Protein AF-A0A510JMD4-F1 (afdb_monomer_lite)

Structure (mmCIF, N/CA/C/O backbone):
data_AF-A0A510JMD4-F1
#
_entry.id   AF-A0A510JMD4-F1
#
loop_
_atom_site.group_PDB
_atom_site.id
_atom_site.type_symbol
_atom_site.label_atom_id
_atom_site.label_alt_id
_atom_site.label_comp_id
_atom_site.label_asym_id
_atom_site.label_entity_id
_atom_site.label_seq_id
_atom_site.pdbx_PDB_ins_code
_atom_site.Cartn_x
_atom_site.Cartn_y
_atom_site.Cartn_z
_atom_site.occupancy
_atom_site.B_iso_or_equiv
_atom_site.auth_seq_id
_atom_site.auth_comp_id
_atom_site.auth_asym_id
_atom_site.auth_atom_id
_atom_site.pdbx_PDB_model_num
ATOM 1 N N . MET A 1 1 ? -19.363 -0.440 13.517 1.00 81.69 1 MET A N 1
ATOM 2 C CA . MET A 1 1 ? -19.126 0.020 12.132 1.00 81.69 1 MET A CA 1
ATOM 3 C C . MET A 1 1 ? -17.639 -0.058 11.803 1.00 81.69 1 MET A C 1
ATOM 5 O O . MET A 1 1 ? -17.291 -0.723 10.841 1.00 81.69 1 MET A O 1
ATOM 9 N N . ASP A 1 2 ? -16.767 0.463 12.666 1.00 88.31 2 ASP A N 1
ATOM 10 C CA . ASP A 1 2 ? -15.304 0.417 12.484 1.00 88.31 2 ASP A CA 1
ATOM 11 C C . ASP A 1 2 ? -14.708 -0.990 12.331 1.00 88.31 2 ASP A C 1
ATOM 13 O O . ASP A 1 2 ? -13.825 -1.189 11.504 1.00 88.31 2 ASP A O 1
ATOM 17 N N . GLY A 1 3 ? -15.250 -2.000 13.022 1.00 91.31 3 GLY A N 1
ATOM 18 C CA . GLY A 1 3 ? -14.826 -3.394 12.824 1.00 91.31 3 GLY A CA 1
ATOM 19 C C . GLY A 1 3 ? -15.002 -3.898 11.383 1.00 91.31 3 GLY A C 1
ATOM 20 O O . GLY A 1 3 ? -14.146 -4.617 10.881 1.00 91.31 3 GLY A O 1
ATOM 21 N N . PHE A 1 4 ? -16.058 -3.466 10.682 1.00 94.12 4 PHE A N 1
ATOM 22 C CA . PHE A 1 4 ? -16.259 -3.794 9.266 1.00 94.12 4 PHE A CA 1
ATOM 23 C C . PHE A 1 4 ? -15.217 -3.100 8.379 1.00 94.12 4 PHE A C 1
ATOM 25 O O . PHE A 1 4 ? -14.657 -3.725 7.479 1.00 94.12 4 PHE A O 1
ATOM 32 N N . TYR A 1 5 ? -14.924 -1.825 8.651 1.00 94.50 5 TYR A N 1
ATOM 33 C CA . TYR A 1 5 ? -13.913 -1.070 7.910 1.00 94.50 5 TYR A CA 1
ATOM 34 C C . TYR A 1 5 ? -12.506 -1.640 8.108 1.00 94.50 5 TYR A C 1
ATOM 36 O O . TYR A 1 5 ? -11.775 -1.778 7.132 1.00 94.50 5 TYR A O 1
ATOM 44 N N . LEU A 1 6 ? -12.162 -2.066 9.326 1.00 95.12 6 LEU A N 1
ATOM 45 C CA . LEU A 1 6 ? -10.912 -2.772 9.608 1.00 95.12 6 LEU A CA 1
ATOM 46 C C . LEU A 1 6 ? -10.785 -4.053 8.773 1.00 95.12 6 LEU A C 1
ATOM 48 O O . LEU A 1 6 ? -9.760 -4.271 8.130 1.00 95.12 6 LEU A O 1
ATOM 52 N N . THR A 1 7 ? -11.826 -4.891 8.743 1.00 96.31 7 THR A N 1
ATOM 53 C CA . THR A 1 7 ? -11.823 -6.102 7.909 1.00 96.31 7 THR A CA 1
ATOM 54 C C . THR A 1 7 ? -11.646 -5.758 6.431 1.00 96.31 7 THR A C 1
ATOM 56 O O . THR A 1 7 ? -10.827 -6.379 5.759 1.00 96.31 7 THR A O 1
ATOM 59 N N . ALA A 1 8 ? -12.353 -4.742 5.929 1.00 95.56 8 ALA A N 1
ATOM 60 C CA . ALA A 1 8 ? -12.247 -4.320 4.535 1.00 95.56 8 ALA A CA 1
ATOM 61 C C . ALA A 1 8 ? -10.836 -3.822 4.173 1.00 95.56 8 ALA A C 1
ATOM 63 O O . ALA A 1 8 ? -10.304 -4.208 3.132 1.00 95.56 8 ALA A O 1
ATOM 64 N N . VAL A 1 9 ? -10.212 -3.012 5.036 1.00 95.88 9 VAL A N 1
ATOM 65 C CA . VAL A 1 9 ? -8.826 -2.551 4.856 1.00 95.88 9 VAL A CA 1
ATOM 66 C C . VAL A 1 9 ? -7.862 -3.736 4.850 1.00 95.88 9 VAL A C 1
ATOM 68 O O . VAL A 1 9 ? -7.028 -3.831 3.955 1.00 95.88 9 VAL A O 1
ATOM 71 N N . ASN A 1 10 ? -8.009 -4.685 5.777 1.00 95.94 10 ASN A N 1
ATOM 72 C CA . ASN A 1 10 ? -7.136 -5.858 5.845 1.00 95.94 10 ASN A CA 1
ATOM 73 C C . ASN A 1 10 ? -7.219 -6.745 4.595 1.00 95.94 10 ASN A C 1
ATOM 75 O O . ASN A 1 10 ? -6.186 -7.209 4.118 1.00 95.94 10 ASN A O 1
ATOM 79 N N . GLU A 1 11 ? -8.410 -6.966 4.032 1.00 96.44 11 GLU A N 1
ATOM 80 C CA . GLU A 1 11 ? -8.540 -7.727 2.780 1.00 96.44 11 GLU A CA 1
ATOM 81 C C . GLU A 1 11 ? -7.913 -6.990 1.592 1.00 96.44 11 GLU A C 1
ATOM 83 O O . GLU A 1 11 ? -7.231 -7.600 0.769 1.00 96.44 11 GLU A O 1
ATOM 88 N N . LEU A 1 12 ? -8.078 -5.667 1.519 1.00 96.31 12 LEU A N 1
ATOM 89 C CA . LEU A 1 12 ? -7.437 -4.864 0.481 1.00 96.31 12 LEU A CA 1
ATOM 90 C C . LEU A 1 12 ? -5.911 -4.888 0.619 1.00 96.31 12 LEU A C 1
ATOM 92 O O . LEU A 1 12 ? -5.220 -5.020 -0.387 1.00 96.31 12 LEU A O 1
ATOM 96 N N . LYS A 1 13 ? -5.365 -4.801 1.838 1.00 95.94 13 LYS A N 1
ATOM 97 C CA . LYS A 1 13 ? -3.914 -4.882 2.083 1.00 95.94 13 LYS A CA 1
ATOM 98 C C . LYS A 1 13 ? -3.303 -6.169 1.527 1.00 95.94 13 LYS A C 1
ATOM 100 O O . LYS A 1 13 ? -2.262 -6.090 0.887 1.00 95.94 13 LYS A O 1
ATOM 105 N N . LYS A 1 14 ? -3.974 -7.318 1.668 1.00 95.94 14 LYS A N 1
ATOM 106 C CA . LYS A 1 14 ? -3.501 -8.590 1.085 1.00 95.94 14 LYS A CA 1
ATOM 107 C C . LYS A 1 14 ? -3.331 -8.503 -0.432 1.00 95.94 14 LYS A C 1
ATOM 109 O O . LYS A 1 14 ? -2.357 -9.016 -0.968 1.00 95.94 14 LYS A O 1
ATOM 114 N N . VAL A 1 15 ? -4.252 -7.829 -1.129 1.00 95.38 15 VAL A N 1
ATOM 115 C CA . VAL A 1 15 ? -4.138 -7.616 -2.582 1.00 95.38 15 VAL A CA 1
ATOM 116 C C . VAL A 1 15 ? -2.871 -6.826 -2.905 1.00 95.38 15 VAL A C 1
ATOM 118 O O . VAL A 1 15 ? -2.109 -7.234 -3.776 1.00 95.38 15 VAL A O 1
ATOM 121 N N . ALA A 1 16 ? -2.614 -5.733 -2.185 1.00 96.38 16 ALA A N 1
ATOM 122 C CA . ALA A 1 16 ? -1.410 -4.931 -2.389 1.00 96.38 16 ALA A CA 1
ATOM 123 C C . ALA A 1 16 ? -0.121 -5.706 -2.066 1.00 96.38 16 ALA A C 1
ATOM 125 O O . ALA A 1 16 ? 0.862 -5.609 -2.798 1.00 96.38 16 ALA A O 1
ATOM 126 N N . GLU A 1 17 ? -0.130 -6.520 -1.010 1.00 95.75 17 GLU A N 1
ATOM 127 C CA . GLU A 1 17 ? 1.000 -7.377 -0.640 1.00 95.75 17 GLU A CA 1
ATOM 128 C C . GLU A 1 17 ? 1.321 -8.428 -1.710 1.00 95.75 17 GLU A C 1
ATOM 130 O O . GLU A 1 17 ? 2.498 -8.689 -1.955 1.00 95.75 17 GLU A O 1
ATOM 135 N N . GLU A 1 18 ? 0.318 -9.010 -2.376 1.00 96.44 18 GLU A N 1
ATOM 136 C CA . GLU A 1 18 ? 0.555 -9.904 -3.517 1.00 96.44 18 GLU A CA 1
ATOM 137 C C . GLU A 1 18 ? 1.101 -9.143 -4.730 1.00 96.44 18 GLU A C 1
ATOM 139 O O . GLU A 1 18 ? 2.085 -9.571 -5.333 1.00 96.44 18 GLU A O 1
ATOM 144 N N . VAL A 1 19 ? 0.542 -7.971 -5.041 1.00 96.38 19 VAL A N 1
ATOM 145 C CA . VAL A 1 19 ? 0.984 -7.154 -6.184 1.00 96.38 19 VAL A CA 1
ATOM 146 C C . VAL A 1 19 ? 2.440 -6.693 -6.037 1.00 96.38 19 VAL A C 1
ATOM 148 O O . VAL A 1 19 ? 3.183 -6.686 -7.019 1.00 96.38 19 VAL A O 1
ATOM 151 N N . ILE A 1 20 ? 2.894 -6.371 -4.820 1.00 95.50 20 ILE A N 1
ATOM 152 C CA . ILE A 1 20 ? 4.290 -5.977 -4.549 1.00 95.50 20 ILE A CA 1
ATOM 153 C C . ILE A 1 20 ? 5.296 -7.079 -4.925 1.00 95.50 20 ILE A C 1
ATOM 155 O O . ILE A 1 20 ? 6.429 -6.770 -5.316 1.00 95.50 20 ILE A O 1
ATOM 159 N N . LYS A 1 21 ? 4.907 -8.356 -4.816 1.00 95.12 21 LYS A N 1
ATOM 160 C CA . LYS A 1 21 ? 5.778 -9.501 -5.138 1.00 95.12 21 LYS A CA 1
ATOM 161 C C . LYS A 1 21 ? 5.981 -9.670 -6.642 1.00 95.12 21 LYS A C 1
ATOM 163 O O . LYS A 1 21 ? 6.998 -10.217 -7.064 1.00 95.12 21 LYS A O 1
ATOM 168 N N . GLU A 1 22 ? 5.028 -9.221 -7.449 1.00 94.88 22 GLU A N 1
ATOM 169 C CA . GLU A 1 22 ? 5.100 -9.312 -8.904 1.00 94.88 22 GLU A CA 1
ATOM 170 C C . GLU A 1 22 ? 6.084 -8.286 -9.483 1.00 94.88 22 GLU A C 1
ATOM 172 O O . GLU A 1 22 ? 6.412 -7.290 -8.847 1.00 94.88 22 GLU A O 1
ATOM 177 N N . LYS A 1 23 ? 6.574 -8.493 -10.710 1.00 92.25 23 LYS A N 1
ATOM 178 C CA . LYS A 1 23 ? 7.340 -7.455 -11.420 1.00 92.25 23 LYS A CA 1
ATOM 179 C C . LYS A 1 23 ? 6.419 -6.283 -11.768 1.00 92.25 23 LYS A C 1
ATOM 181 O O . LYS A 1 23 ? 5.251 -6.495 -12.104 1.00 92.25 23 LYS A O 1
ATOM 186 N N . TYR A 1 24 ? 6.951 -5.065 -11.734 1.00 92.56 24 TYR A N 1
ATOM 187 C CA . TYR A 1 24 ? 6.246 -3.884 -12.200 1.00 92.56 24 TYR A CA 1
ATOM 188 C C . TYR A 1 24 ? 5.688 -4.100 -13.609 1.00 92.56 24 TYR A C 1
ATOM 190 O O . TYR A 1 24 ? 6.368 -4.582 -14.520 1.00 92.56 24 TYR A O 1
ATOM 198 N N . ASN A 1 25 ? 4.431 -3.707 -13.772 1.00 90.62 25 ASN A N 1
ATOM 199 C CA . ASN A 1 25 ? 3.770 -3.512 -15.047 1.00 90.62 25 ASN A CA 1
ATOM 200 C C . ASN A 1 25 ? 2.612 -2.522 -14.840 1.00 90.62 25 ASN A C 1
ATOM 202 O O . ASN A 1 25 ? 2.164 -2.301 -13.712 1.00 90.62 25 ASN A O 1
ATOM 206 N N . LEU A 1 26 ? 2.096 -1.965 -15.936 1.00 90.19 26 LEU A N 1
ATOM 207 C CA . LEU A 1 26 ? 1.020 -0.972 -15.888 1.00 90.19 26 LEU A CA 1
ATOM 208 C C . LEU A 1 26 ? -0.244 -1.489 -15.181 1.00 90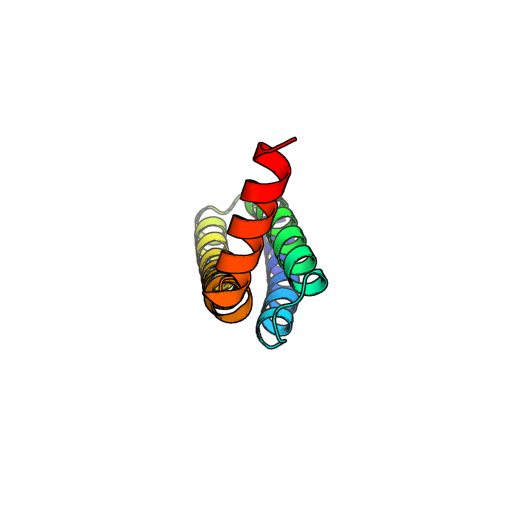.19 26 LEU A C 1
ATOM 210 O O . LEU A 1 26 ? -0.887 -0.743 -14.450 1.00 90.19 26 LEU A O 1
ATOM 214 N N . LYS A 1 27 ? -0.604 -2.767 -15.367 1.00 94.69 27 LYS A N 1
ATOM 215 C CA . LYS A 1 27 ? -1.775 -3.362 -14.703 1.00 94.69 27 LYS A CA 1
ATOM 216 C C . LYS A 1 27 ? -1.611 -3.303 -13.183 1.00 94.69 27 LYS A C 1
ATOM 218 O O . LYS A 1 27 ? -2.541 -2.896 -12.494 1.00 94.69 27 LYS A O 1
ATOM 223 N N . ASN A 1 28 ? -0.443 -3.670 -12.675 1.00 95.62 28 ASN A N 1
ATOM 224 C CA . ASN A 1 28 ? -0.158 -3.678 -11.245 1.00 95.62 28 ASN A CA 1
ATOM 225 C C . ASN A 1 28 ? -0.147 -2.260 -10.666 1.00 95.62 28 ASN A C 1
ATOM 227 O O . ASN A 1 28 ? -0.697 -2.041 -9.592 1.00 95.62 28 ASN A O 1
ATOM 231 N N . ASP A 1 29 ? 0.361 -1.282 -11.414 1.00 94.12 29 ASP A N 1
ATOM 232 C CA . ASP A 1 29 ? 0.352 0.130 -11.014 1.00 94.12 29 ASP A CA 1
ATOM 233 C C . ASP A 1 29 ? -1.070 0.703 -10.896 1.00 94.12 29 ASP A C 1
ATOM 235 O O . ASP A 1 29 ? -1.417 1.391 -9.930 1.00 94.12 29 ASP A O 1
ATOM 239 N N . LEU A 1 30 ? -1.942 0.341 -11.843 1.00 95.81 30 LEU A N 1
ATOM 240 C CA . LEU A 1 30 ? -3.362 0.688 -11.798 1.00 95.81 30 LEU A CA 1
ATOM 241 C C . LEU A 1 30 ? -4.080 0.004 -10.628 1.00 95.81 30 LEU A C 1
ATOM 243 O O . LEU A 1 30 ? -4.905 0.635 -9.965 1.00 95.81 30 LEU A O 1
ATOM 247 N N . VAL A 1 31 ? -3.756 -1.262 -10.341 1.00 96.81 31 VAL A N 1
ATOM 248 C CA . VAL A 1 31 ? -4.305 -1.982 -9.180 1.00 96.81 31 VAL A CA 1
ATOM 249 C C . VAL A 1 31 ? -3.883 -1.307 -7.875 1.00 96.81 31 VAL A C 1
ATOM 251 O O . VAL A 1 31 ? -4.741 -1.060 -7.030 1.00 96.81 31 VAL A O 1
ATOM 254 N N . MET A 1 32 ? -2.605 -0.954 -7.723 1.00 97.06 32 MET A N 1
ATOM 255 C CA . MET A 1 32 ? -2.088 -0.290 -6.519 1.00 97.06 32 MET A CA 1
ATOM 256 C C . MET A 1 32 ? -2.693 1.102 -6.323 1.00 97.06 32 MET A C 1
ATOM 258 O O . MET A 1 32 ? -3.067 1.463 -5.209 1.00 97.06 32 MET A O 1
ATOM 262 N N . THR A 1 33 ? -2.881 1.859 -7.404 1.00 95.19 33 THR A N 1
ATOM 263 C CA . THR A 1 33 ? -3.545 3.170 -7.350 1.00 95.19 33 THR A CA 1
ATOM 264 C C . THR A 1 33 ? -5.020 3.036 -6.954 1.00 95.19 33 THR A C 1
ATOM 266 O O . THR A 1 33 ? -5.504 3.746 -6.071 1.00 95.19 33 THR A O 1
ATOM 269 N N . GLY A 1 34 ? -5.748 2.094 -7.564 1.00 96.19 34 GLY A N 1
ATOM 270 C CA . GLY A 1 34 ? -7.148 1.826 -7.220 1.00 96.19 34 GLY A CA 1
ATOM 271 C C . GLY A 1 34 ? -7.320 1.328 -5.782 1.00 96.19 34 GLY A C 1
ATOM 272 O O . GLY A 1 34 ? -8.275 1.708 -5.101 1.00 96.19 34 GLY A O 1
ATOM 273 N N . TRP A 1 35 ? -6.378 0.512 -5.306 1.00 96.81 35 TRP A N 1
ATOM 274 C CA . TRP A 1 35 ? -6.296 0.071 -3.918 1.00 96.81 35 TRP A CA 1
ATOM 275 C C . TRP A 1 35 ? -6.153 1.256 -2.954 1.00 96.81 35 TRP A C 1
ATOM 277 O O . TRP A 1 35 ? -6.956 1.359 -2.024 1.00 96.81 35 TRP A O 1
ATOM 287 N N . ALA A 1 36 ? -5.217 2.175 -3.214 1.00 96.19 36 ALA A N 1
ATOM 288 C CA . ALA A 1 36 ? -4.965 3.338 -2.363 1.00 96.19 36 ALA A CA 1
ATOM 289 C C . ALA A 1 36 ? -6.207 4.236 -2.242 1.00 96.19 36 ALA A C 1
ATOM 291 O O . ALA A 1 36 ? -6.672 4.509 -1.138 1.00 96.19 36 ALA A O 1
ATOM 292 N N . ILE A 1 37 ? -6.830 4.587 -3.376 1.00 96.12 37 ILE A N 1
ATOM 293 C CA . ILE A 1 37 ? -8.061 5.400 -3.404 1.00 96.12 37 ILE A CA 1
ATOM 294 C C . ILE A 1 37 ? -9.179 4.738 -2.586 1.00 96.12 37 ILE A C 1
ATOM 296 O O . ILE A 1 37 ? -9.913 5.399 -1.845 1.00 96.12 37 ILE A O 1
ATOM 300 N N . LYS A 1 38 ? -9.337 3.417 -2.724 1.00 96.19 38 LYS A N 1
ATOM 301 C CA . LYS A 1 38 ? -10.394 2.680 -2.028 1.00 96.19 38 LYS A CA 1
ATOM 302 C C . LYS A 1 38 ? -10.142 2.610 -0.523 1.00 96.19 38 LYS A C 1
ATOM 304 O O . LYS A 1 38 ? -11.099 2.735 0.241 1.00 96.19 38 LYS A O 1
ATOM 309 N N . ILE A 1 39 ? -8.890 2.425 -0.103 1.00 95.81 39 ILE A N 1
ATOM 310 C CA . ILE A 1 39 ? -8.511 2.434 1.311 1.00 95.81 39 ILE A CA 1
ATOM 311 C C . ILE A 1 39 ? -8.737 3.809 1.932 1.00 95.81 39 ILE A C 1
ATOM 313 O O . ILE A 1 39 ? -9.406 3.868 2.962 1.00 95.81 39 ILE A O 1
ATOM 317 N N . ASP A 1 40 ? -8.298 4.896 1.297 1.00 94.88 40 ASP A N 1
ATOM 318 C CA . ASP A 1 40 ? -8.512 6.258 1.808 1.00 94.88 40 ASP A CA 1
ATOM 319 C C . ASP A 1 40 ? -9.999 6.548 2.031 1.00 94.88 40 ASP A C 1
ATOM 321 O O . ASP A 1 40 ? -10.408 7.097 3.059 1.00 94.88 40 ASP A O 1
ATOM 325 N N . GLY A 1 41 ? -10.849 6.115 1.096 1.00 96.31 41 GLY A N 1
ATOM 326 C CA . GLY A 1 41 ? -12.298 6.242 1.227 1.00 96.31 41 GLY A CA 1
ATOM 327 C C . GLY A 1 41 ? -12.894 5.445 2.395 1.00 96.31 41 GLY A C 1
ATOM 328 O O . GLY A 1 41 ? -13.908 5.863 2.957 1.00 96.31 41 GLY A O 1
ATOM 329 N N . ILE A 1 42 ? -12.294 4.309 2.765 1.00 96.25 42 ILE A N 1
ATOM 330 C CA . ILE A 1 42 ? -12.725 3.477 3.900 1.00 96.25 42 ILE A CA 1
ATOM 331 C C . ILE A 1 42 ? -12.203 4.053 5.217 1.00 96.25 42 ILE A C 1
ATOM 333 O O . ILE A 1 42 ? -12.986 4.239 6.147 1.00 96.25 42 ILE A O 1
ATOM 337 N N . ILE A 1 43 ? -10.907 4.360 5.288 1.00 95.81 43 ILE A N 1
ATOM 338 C CA . ILE A 1 43 ? -10.238 4.896 6.477 1.00 95.81 43 ILE A CA 1
ATOM 339 C C . ILE A 1 43 ? -10.907 6.196 6.929 1.00 95.81 43 ILE A C 1
ATOM 341 O O . ILE A 1 43 ? -11.179 6.369 8.114 1.00 95.81 43 ILE A O 1
ATOM 345 N N . ASN A 1 44 ? -11.291 7.069 5.995 1.00 95.69 44 ASN A N 1
ATOM 346 C CA . ASN A 1 44 ? -11.982 8.317 6.324 1.00 95.69 44 ASN A CA 1
ATOM 347 C C . ASN A 1 44 ? -13.376 8.140 6.948 1.00 95.69 44 ASN A C 1
ATOM 349 O O . ASN A 1 44 ? -13.930 9.104 7.473 1.00 95.69 44 ASN A O 1
ATOM 353 N N . ARG A 1 45 ? -13.953 6.932 6.917 1.00 95.81 45 ARG A N 1
ATOM 354 C CA . ARG A 1 45 ? -15.243 6.621 7.556 1.00 95.81 45 ARG A CA 1
ATOM 355 C C . ARG A 1 45 ? -15.092 6.060 8.971 1.00 95.81 45 ARG A C 1
ATOM 357 O O . ARG A 1 45 ? -16.096 5.977 9.681 1.00 95.81 45 ARG A O 1
ATOM 364 N N . ILE A 1 46 ? -13.878 5.674 9.367 1.00 96.38 46 ILE A N 1
ATOM 365 C CA . ILE A 1 46 ? -13.573 5.147 10.700 1.00 96.38 46 ILE A CA 1
ATOM 366 C C . ILE A 1 46 ? -13.673 6.282 11.718 1.00 96.38 46 ILE A C 1
ATOM 368 O O . ILE A 1 46 ? -13.114 7.357 11.511 1.00 96.38 46 ILE A O 1
ATOM 372 N N . GLN A 1 47 ? -14.404 6.040 12.807 1.00 96.44 47 GLN A N 1
ATOM 373 C CA . GLN A 1 47 ? -14.598 7.031 13.870 1.00 96.44 47 GLN A CA 1
ATOM 374 C C . GLN A 1 47 ? -13.528 6.920 14.963 1.00 96.44 47 GLN A C 1
ATOM 376 O O . GLN A 1 47 ? -13.135 7.931 15.543 1.00 96.44 47 GLN A O 1
ATOM 381 N N . ASP A 1 48 ? -13.034 5.711 15.241 1.00 97.25 48 ASP A N 1
ATOM 382 C CA . ASP A 1 48 ? -11.907 5.503 16.151 1.00 97.25 48 ASP A CA 1
ATOM 383 C C . ASP A 1 48 ? -10.609 6.087 15.568 1.00 97.25 48 ASP A C 1
ATOM 385 O O . ASP A 1 48 ? -9.994 5.527 14.658 1.00 97.25 48 ASP A O 1
ATOM 389 N N . ILE A 1 49 ? -10.175 7.213 16.138 1.00 96.44 49 ILE A N 1
ATOM 390 C CA . ILE A 1 49 ? -8.981 7.955 15.718 1.00 96.44 49 ILE A CA 1
ATOM 391 C C . ILE A 1 49 ? -7.713 7.102 15.846 1.00 96.44 49 ILE A C 1
ATOM 393 O O . ILE A 1 49 ? -6.885 7.109 14.942 1.00 96.44 49 ILE A O 1
ATOM 397 N N . LYS A 1 50 ? -7.567 6.317 16.922 1.00 96.75 50 LYS A N 1
ATOM 398 C CA . LYS A 1 50 ? -6.361 5.495 17.121 1.00 96.75 50 LYS A CA 1
ATOM 399 C C . LYS A 1 50 ? -6.287 4.377 16.092 1.00 96.75 50 LYS A C 1
ATOM 401 O O . LYS A 1 50 ? -5.208 4.044 15.604 1.00 96.75 50 LYS A O 1
ATOM 406 N N . LEU A 1 51 ? -7.434 3.780 15.775 1.00 96.19 51 LEU A N 1
ATOM 407 C CA . LEU A 1 51 ? -7.522 2.780 14.719 1.00 96.19 51 LEU A CA 1
ATOM 408 C C . LEU A 1 51 ? -7.226 3.398 13.350 1.00 96.19 51 LEU A C 1
ATOM 410 O O . LEU A 1 51 ? -6.482 2.805 12.572 1.00 96.19 51 LEU A O 1
ATOM 414 N N . LYS A 1 52 ? -7.782 4.581 13.074 1.00 97.19 52 LYS A N 1
ATOM 415 C CA . LYS A 1 52 ? -7.541 5.335 11.843 1.00 97.19 52 LYS A CA 1
ATOM 416 C C . LYS A 1 52 ? -6.047 5.602 11.638 1.00 97.19 52 LYS A C 1
ATOM 418 O O . LYS A 1 52 ? -5.499 5.133 10.647 1.00 97.19 52 LYS A O 1
ATOM 423 N N . GLU A 1 53 ? -5.384 6.232 12.607 1.00 97.25 53 GLU A N 1
ATOM 424 C CA . GLU A 1 53 ? -3.946 6.548 12.551 1.00 97.25 53 GLU A CA 1
ATOM 425 C C . GLU A 1 53 ? -3.085 5.294 12.349 1.00 97.25 53 GLU A C 1
ATOM 427 O O . GLU A 1 53 ? -2.131 5.286 11.568 1.00 97.25 53 GLU A O 1
ATOM 432 N N . LYS A 1 54 ? -3.436 4.196 13.032 1.00 96.69 54 LYS A N 1
ATOM 433 C CA . LYS A 1 54 ? -2.748 2.913 12.861 1.00 96.69 54 LYS A CA 1
ATOM 434 C C . LYS A 1 54 ? -2.861 2.406 11.421 1.00 96.69 54 LYS A C 1
ATOM 436 O O . LYS A 1 54 ? -1.859 1.986 10.847 1.00 96.69 54 LYS A O 1
ATOM 441 N N . LEU A 1 55 ? -4.066 2.416 10.853 1.00 96.44 55 LEU A N 1
ATOM 442 C CA . LEU A 1 55 ? -4.301 1.919 9.498 1.00 96.44 55 LEU A CA 1
ATOM 443 C C . LEU A 1 55 ? -3.663 2.817 8.437 1.00 96.44 55 LEU A C 1
ATOM 445 O O . LEU A 1 55 ? -3.118 2.288 7.473 1.00 96.44 55 LEU A O 1
ATOM 449 N N . GLU A 1 56 ? -3.679 4.138 8.626 1.00 96.56 56 GLU A N 1
ATOM 450 C CA . GLU A 1 56 ? -2.998 5.096 7.745 1.00 96.56 56 GLU A CA 1
ATOM 451 C C . GLU A 1 56 ? -1.504 4.783 7.661 1.00 96.56 56 GLU A C 1
ATOM 453 O O . GLU A 1 56 ? -0.981 4.577 6.566 1.00 96.56 56 GLU A O 1
ATOM 458 N N . LYS A 1 57 ? -0.844 4.617 8.813 1.00 97.06 57 LYS A N 1
AT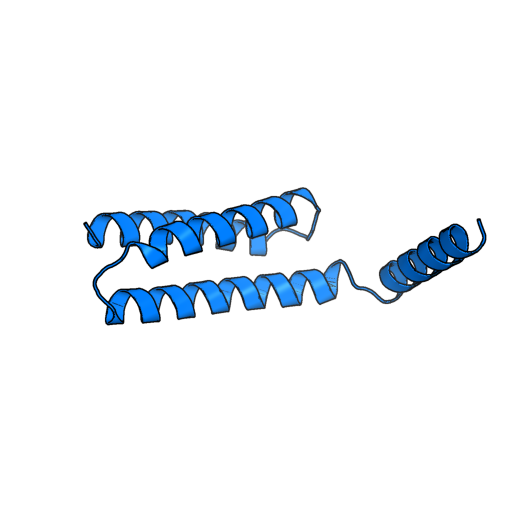OM 459 C CA . LYS A 1 57 ? 0.582 4.279 8.864 1.00 97.06 57 LYS A CA 1
ATOM 460 C C . LYS A 1 57 ? 0.896 2.944 8.184 1.00 97.06 57 LYS A C 1
ATOM 462 O O . LYS A 1 57 ? 1.840 2.843 7.406 1.00 97.06 57 LYS A O 1
ATOM 467 N N . GLU A 1 58 ? 0.098 1.912 8.451 1.00 95.75 58 GLU A N 1
ATOM 468 C CA . GLU A 1 58 ? 0.287 0.600 7.823 1.00 95.75 58 GLU A CA 1
ATOM 469 C C . GLU A 1 58 ? 0.104 0.646 6.295 1.00 95.75 58 GLU A C 1
ATOM 471 O O . GLU A 1 58 ? 0.783 -0.083 5.570 1.00 95.75 58 GLU A O 1
ATOM 476 N N . CYS A 1 59 ? -0.810 1.478 5.788 1.00 96.00 59 CYS A N 1
ATOM 477 C CA . CYS A 1 59 ? -1.031 1.633 4.349 1.00 96.00 59 CYS A CA 1
ATOM 478 C C . CYS A 1 59 ? 0.064 2.484 3.691 1.00 96.00 59 CYS A C 1
ATOM 480 O O . CYS A 1 59 ? 0.499 2.158 2.586 1.00 96.00 59 CYS A O 1
ATOM 482 N N . GLU A 1 60 ? 0.568 3.508 4.382 1.00 96.12 60 GLU A N 1
ATOM 483 C CA . GLU A 1 60 ? 1.707 4.315 3.938 1.00 96.12 60 GLU A CA 1
ATOM 484 C C . GLU A 1 60 ? 2.970 3.457 3.759 1.00 96.12 60 GLU A C 1
ATOM 486 O O . GLU A 1 60 ? 3.670 3.574 2.755 1.00 96.12 60 GLU A O 1
ATOM 491 N N . GLU A 1 61 ? 3.233 2.515 4.670 1.00 96.62 61 GLU A N 1
ATOM 492 C CA . GLU A 1 61 ? 4.359 1.580 4.543 1.00 96.62 61 GLU A CA 1
ATOM 493 C C . GLU A 1 61 ? 4.270 0.707 3.278 1.00 96.62 61 GLU A C 1
ATOM 495 O O . GLU A 1 61 ? 5.285 0.434 2.630 1.00 96.62 61 GLU A O 1
ATOM 500 N N . ILE A 1 62 ? 3.064 0.269 2.903 1.00 96.25 62 ILE A N 1
ATOM 501 C CA . ILE A 1 62 ? 2.824 -0.487 1.664 1.00 96.25 62 ILE A CA 1
ATOM 502 C C . ILE A 1 62 ? 3.033 0.419 0.446 1.00 96.25 62 ILE A C 1
ATOM 504 O O . ILE A 1 62 ? 3.696 0.016 -0.514 1.00 96.25 62 ILE A O 1
ATOM 508 N N . TRP A 1 63 ? 2.515 1.648 0.492 1.00 95.62 63 TRP A N 1
ATOM 509 C CA . TRP A 1 63 ? 2.660 2.615 -0.593 1.00 95.62 63 TRP A CA 1
ATOM 510 C C . TRP A 1 63 ? 4.123 2.976 -0.853 1.00 95.62 63 TRP A C 1
ATOM 512 O O . TRP A 1 63 ? 4.570 2.949 -1.998 1.00 95.62 63 TRP A O 1
ATOM 522 N N . ASN A 1 64 ? 4.902 3.206 0.203 1.00 95.62 64 ASN A N 1
ATOM 523 C CA . ASN A 1 64 ? 6.330 3.500 0.100 1.00 95.62 64 ASN A CA 1
ATOM 524 C C . ASN A 1 64 ? 7.102 2.349 -0.562 1.00 95.62 64 ASN A C 1
ATOM 526 O O . ASN A 1 64 ? 7.911 2.584 -1.461 1.00 95.62 64 ASN A O 1
ATOM 530 N N . LYS A 1 65 ? 6.800 1.094 -0.199 1.00 96.00 65 LYS A N 1
ATOM 531 C CA . LYS A 1 65 ? 7.398 -0.088 -0.849 1.00 96.00 65 LYS A CA 1
ATOM 532 C C . LYS A 1 65 ? 7.063 -0.158 -2.336 1.00 96.00 65 LYS A C 1
ATOM 534 O O . LYS A 1 65 ? 7.940 -0.465 -3.144 1.00 96.00 65 LYS A O 1
ATOM 539 N N . TRP A 1 66 ? 5.811 0.116 -2.702 1.00 95.69 66 TRP A N 1
ATOM 540 C CA . TRP A 1 66 ? 5.411 0.160 -4.106 1.00 95.69 66 TRP A CA 1
ATOM 541 C C . TRP A 1 66 ? 6.138 1.277 -4.854 1.00 95.69 66 TRP A C 1
ATOM 543 O O . TRP A 1 66 ? 6.736 1.026 -5.896 1.00 95.69 66 TRP A O 1
ATOM 553 N N . TYR A 1 67 ? 6.172 2.483 -4.290 1.00 91.88 67 TYR A N 1
ATOM 554 C CA . TYR A 1 67 ? 6.840 3.630 -4.892 1.00 91.88 67 TYR A CA 1
ATOM 555 C C . TYR A 1 67 ? 8.330 3.367 -5.150 1.00 91.88 67 TYR A C 1
ATOM 557 O O . TYR A 1 67 ? 8.817 3.581 -6.261 1.00 91.88 67 TYR A O 1
ATOM 565 N N . GLU A 1 68 ? 9.054 2.817 -4.170 1.00 92.81 68 GLU A N 1
ATOM 566 C CA . GLU A 1 68 ? 10.455 2.418 -4.354 1.00 92.81 68 GLU A CA 1
ATOM 567 C C . GLU A 1 68 ? 10.636 1.387 -5.473 1.00 92.81 68 GLU A C 1
ATOM 569 O O . GLU A 1 68 ? 11.621 1.428 -6.216 1.00 92.81 68 GLU A O 1
ATOM 574 N N . LYS A 1 69 ? 9.701 0.444 -5.591 1.00 93.25 69 LYS A N 1
ATOM 575 C CA . LYS A 1 69 ? 9.726 -0.581 -6.631 1.00 93.25 69 LYS A CA 1
ATOM 576 C C . LYS A 1 69 ? 9.519 0.027 -8.017 1.00 93.25 69 LYS A C 1
ATOM 578 O O . LYS A 1 69 ? 10.298 -0.271 -8.919 1.00 93.25 69 LYS A O 1
ATOM 583 N N . VAL A 1 70 ? 8.538 0.917 -8.179 1.00 90.62 70 VAL A N 1
ATOM 584 C CA . VAL A 1 70 ? 8.309 1.657 -9.433 1.00 90.62 70 VAL A CA 1
ATOM 585 C C . VAL A 1 70 ? 9.561 2.443 -9.824 1.00 90.62 70 VAL A C 1
ATOM 587 O O . VAL A 1 70 ? 9.999 2.375 -10.971 1.00 90.62 70 VAL A O 1
ATOM 590 N N . GLN A 1 71 ? 10.200 3.125 -8.871 1.00 86.00 71 GLN A N 1
ATOM 591 C CA . GLN A 1 71 ? 11.442 3.861 -9.125 1.00 86.00 71 GLN A CA 1
ATOM 592 C C . GLN A 1 71 ? 12.564 2.947 -9.641 1.00 86.00 71 GLN A C 1
ATOM 594 O O . GLN A 1 71 ? 13.242 3.275 -10.612 1.00 86.00 71 GLN A O 1
ATOM 599 N N . LYS A 1 72 ? 12.738 1.769 -9.029 1.00 88.31 72 LYS A N 1
ATOM 600 C CA . LYS A 1 72 ? 13.783 0.807 -9.415 1.00 88.31 72 LYS A CA 1
ATOM 601 C C . LYS A 1 72 ? 13.507 0.114 -10.750 1.00 88.31 72 LYS A C 1
ATOM 603 O O . LYS A 1 72 ? 14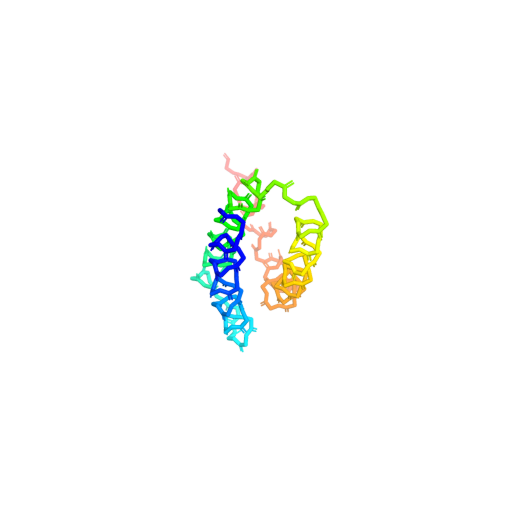.448 -0.160 -11.489 1.00 88.31 72 LYS A O 1
ATOM 608 N N . GLU A 1 73 ? 12.251 -0.216 -11.037 1.00 88.06 73 GLU A N 1
ATOM 609 C CA . GLU A 1 73 ? 11.889 -1.085 -12.164 1.00 88.06 73 GLU A CA 1
ATOM 610 C C . GLU A 1 73 ? 11.385 -0.325 -13.398 1.00 88.06 73 GLU A C 1
ATOM 612 O O . GLU A 1 73 ? 11.595 -0.795 -14.516 1.00 88.06 73 GLU A O 1
ATOM 617 N N . GLN A 1 74 ? 10.750 0.837 -13.217 1.00 79.25 74 GLN A N 1
ATOM 618 C CA . GLN A 1 74 ? 10.161 1.635 -14.295 1.00 79.25 74 GLN A CA 1
ATOM 619 C C . GLN A 1 74 ? 10.927 2.929 -14.568 1.00 79.25 74 GLN A C 1
ATOM 621 O O . GLN A 1 74 ? 11.049 3.309 -15.727 1.00 79.25 74 GLN A O 1
ATOM 626 N N . LEU A 1 75 ? 11.463 3.605 -13.552 1.00 72.94 75 LEU A N 1
ATOM 627 C CA . LEU A 1 75 ? 12.203 4.867 -13.722 1.00 72.94 75 LEU A CA 1
ATOM 628 C C . LEU A 1 75 ? 13.715 4.626 -13.797 1.00 72.94 75 LEU A C 1
ATOM 630 O O . LEU A 1 75 ? 14.529 5.332 -13.203 1.00 72.94 75 LEU A O 1
ATOM 634 N N . THR A 1 76 ? 14.098 3.604 -14.559 1.00 76.25 76 THR A N 1
ATOM 635 C CA . THR A 1 76 ? 15.500 3.349 -14.886 1.00 76.25 76 THR A CA 1
ATOM 636 C C . THR A 1 76 ? 16.050 4.480 -15.758 1.00 76.25 76 THR A C 1
ATOM 638 O O . THR A 1 76 ? 15.299 5.155 -16.465 1.00 76.25 76 THR A O 1
ATOM 641 N N . LYS A 1 77 ? 17.377 4.677 -15.755 1.00 70.94 77 LYS A N 1
ATOM 642 C CA . LYS A 1 77 ? 18.041 5.660 -16.637 1.00 70.94 77 LYS A CA 1
ATOM 643 C C . LYS A 1 77 ? 17.622 5.503 -18.102 1.00 70.94 77 LYS A C 1
ATOM 645 O O . LYS A 1 77 ? 17.424 6.505 -18.780 1.00 70.94 77 LYS A O 1
ATOM 650 N N . ASP A 1 78 ? 17.445 4.265 -18.553 1.00 76.25 78 ASP A N 1
ATOM 651 C CA . ASP A 1 78 ? 17.052 3.958 -19.928 1.00 76.25 78 ASP A CA 1
ATOM 652 C C . ASP A 1 78 ? 15.610 4.403 -20.213 1.00 76.25 78 ASP A C 1
ATOM 654 O O . ASP A 1 78 ? 15.346 5.051 -21.223 1.00 76.25 78 ASP A O 1
ATOM 658 N N . ASN A 1 79 ? 14.677 4.135 -19.294 1.00 75.50 79 ASN A N 1
ATOM 659 C CA . ASN A 1 79 ? 13.281 4.547 -19.447 1.00 75.50 79 ASN A CA 1
ATOM 660 C C . ASN A 1 79 ? 13.101 6.069 -19.316 1.00 75.50 79 ASN A C 1
ATOM 662 O O . ASN A 1 79 ? 12.272 6.650 -20.017 1.00 75.50 79 ASN A O 1
ATOM 666 N N . LEU A 1 80 ? 13.899 6.726 -18.467 1.00 77.00 80 LEU A N 1
ATOM 667 C CA . LEU A 1 80 ? 13.947 8.188 -18.366 1.00 77.00 80 LEU A CA 1
ATOM 668 C C . LEU A 1 80 ? 14.473 8.822 -19.661 1.00 77.00 80 LEU A C 1
ATOM 670 O O . LEU A 1 80 ? 13.861 9.758 -20.167 1.00 77.00 80 LEU A O 1
ATOM 674 N N . ALA A 1 81 ? 15.530 8.260 -20.256 1.00 81.25 81 ALA A N 1
ATOM 675 C CA . ALA A 1 81 ? 16.052 8.728 -21.539 1.00 81.25 81 ALA A CA 1
ATOM 676 C C . ALA A 1 81 ? 15.016 8.601 -22.673 1.00 81.25 81 ALA A C 1
ATOM 678 O O . ALA A 1 81 ? 14.938 9.470 -23.542 1.00 81.25 81 ALA A O 1
ATOM 679 N N . ILE A 1 82 ? 14.188 7.548 -22.652 1.00 81.69 82 ILE A N 1
ATOM 680 C CA . ILE A 1 82 ? 13.066 7.396 -23.588 1.00 81.69 82 ILE A CA 1
ATOM 681 C C . ILE A 1 82 ? 12.007 8.485 -23.356 1.00 81.69 82 ILE A C 1
ATOM 683 O O . ILE A 1 82 ? 11.543 9.081 -24.328 1.00 81.69 82 ILE A O 1
ATOM 687 N N . MET A 1 83 ? 11.635 8.782 -22.104 1.00 79.75 83 MET A N 1
ATOM 688 C CA . MET A 1 83 ? 10.693 9.875 -21.809 1.00 79.75 83 MET A CA 1
ATOM 689 C C . MET A 1 83 ? 11.224 11.235 -22.270 1.00 79.75 83 MET A C 1
ATOM 691 O O . MET A 1 83 ? 10.494 11.967 -22.937 1.00 79.75 83 MET A O 1
ATOM 695 N N . ASP A 1 84 ? 12.486 11.555 -21.982 1.00 82.06 84 ASP A N 1
ATOM 696 C CA . ASP A 1 84 ? 13.111 12.813 -22.403 1.00 82.06 84 ASP A CA 1
ATOM 697 C C . ASP A 1 84 ? 13.132 12.946 -23.932 1.00 82.06 84 ASP A C 1
ATOM 699 O O . ASP A 1 84 ? 12.820 14.007 -24.478 1.00 82.06 84 ASP A O 1
ATOM 703 N N . ALA A 1 85 ? 13.434 11.854 -24.643 1.00 85.38 85 ALA A N 1
ATOM 704 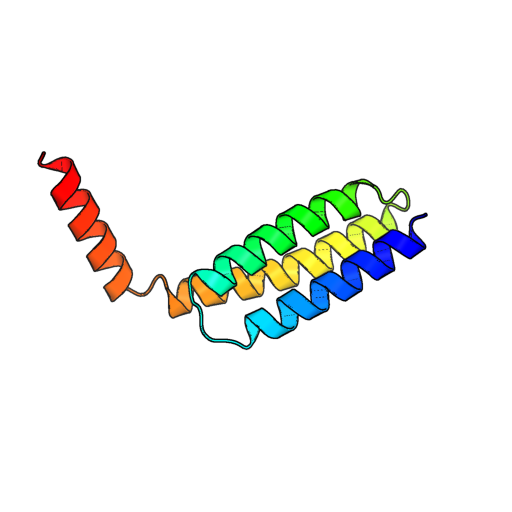C CA . ALA A 1 85 ? 13.391 11.824 -26.101 1.00 85.38 85 ALA A CA 1
ATOM 705 C C . ALA A 1 85 ? 11.970 12.060 -26.647 1.00 85.38 85 ALA A C 1
ATOM 707 O O . ALA A 1 85 ? 11.802 12.812 -27.609 1.00 85.38 85 ALA A O 1
ATOM 708 N N . LEU A 1 86 ? 10.946 11.462 -26.028 1.00 85.12 86 LEU A N 1
ATOM 709 C CA . LEU A 1 86 ? 9.543 11.646 -26.416 1.00 85.12 86 LEU A CA 1
ATOM 710 C C . LEU A 1 86 ? 9.060 13.081 -26.166 1.00 85.12 86 LEU A C 1
ATOM 712 O O . LEU A 1 86 ? 8.450 13.681 -27.051 1.00 85.12 86 LEU A O 1
ATOM 716 N N . ILE A 1 87 ? 9.373 13.659 -25.003 1.00 87.44 87 ILE A N 1
ATOM 717 C CA . ILE A 1 87 ? 9.055 15.059 -24.675 1.00 87.44 87 ILE A CA 1
ATOM 718 C C . ILE A 1 87 ? 9.766 16.004 -25.649 1.00 87.44 87 ILE A C 1
ATOM 720 O O . ILE A 1 87 ? 9.154 16.937 -26.174 1.00 87.44 87 ILE A O 1
ATOM 724 N N . GLY A 1 88 ? 11.043 15.745 -25.940 1.00 87.81 88 GLY A N 1
ATOM 725 C CA . GLY A 1 88 ? 11.822 16.519 -26.902 1.00 87.81 88 GLY A CA 1
ATOM 726 C C . GLY A 1 88 ? 11.278 16.444 -28.332 1.00 87.81 88 GLY A C 1
ATOM 727 O O . GLY A 1 88 ? 11.357 17.432 -29.060 1.00 87.81 88 GLY A O 1
ATOM 728 N N . ALA A 1 89 ? 10.712 15.306 -28.740 1.00 85.56 89 ALA A N 1
ATOM 729 C CA . ALA A 1 89 ? 10.062 15.152 -30.041 1.00 85.56 89 ALA A CA 1
ATOM 730 C C . ALA A 1 89 ? 8.721 15.901 -30.112 1.00 85.56 89 ALA A C 1
ATOM 732 O O . ALA A 1 89 ? 8.459 16.580 -31.101 1.00 85.56 89 ALA A O 1
ATOM 733 N N . LEU A 1 90 ? 7.908 15.827 -29.054 1.00 82.19 90 LEU A N 1
ATOM 734 C CA . LEU A 1 90 ? 6.620 16.525 -28.961 1.00 82.19 90 LEU A CA 1
ATOM 735 C C . LEU A 1 90 ? 6.775 18.048 -28.882 1.00 82.19 90 LEU A C 1
ATOM 737 O O . LEU A 1 90 ? 5.960 18.772 -29.433 1.00 82.19 90 LEU A O 1
ATOM 741 N N . SER A 1 91 ? 7.839 18.537 -28.242 1.00 79.06 91 SER A N 1
ATOM 742 C CA . SER A 1 91 ? 8.106 19.979 -28.092 1.00 79.06 91 SER A CA 1
ATOM 743 C C . SER A 1 91 ? 8.652 20.643 -29.367 1.00 79.06 91 SER A C 1
ATOM 745 O O . SER A 1 91 ? 8.856 21.854 -29.389 1.00 79.06 91 SER A O 1
ATOM 747 N N . LYS A 1 92 ? 8.963 19.850 -30.402 1.00 71.44 92 LYS A N 1
ATOM 748 C CA . LYS A 1 92 ? 9.434 20.315 -31.718 1.00 71.44 92 LYS A CA 1
ATOM 749 C C . LYS A 1 92 ? 8.329 20.343 -32.783 1.00 71.44 92 LYS A C 1
ATOM 751 O O . LYS A 1 92 ? 8.620 20.746 -33.910 1.00 71.44 92 LYS A O 1
ATOM 756 N N . GLN A 1 93 ? 7.120 19.882 -32.453 1.00 55.03 93 GLN A N 1
ATOM 757 C CA . GLN A 1 93 ? 5.905 20.097 -33.248 1.00 55.03 93 GLN A CA 1
ATOM 758 C C . GLN A 1 93 ? 5.270 21.439 -32.890 1.00 55.03 93 GLN A C 1
ATOM 760 O O . GLN A 1 93 ? 4.680 22.041 -33.812 1.00 55.03 93 GLN A O 1
#

Radius of gyration: 17.2 Å; chains: 1; bounding box: 37×30×50 Å

Sequence (93 aa):
MDGFYLTAVNELKKVAEEVIKEKYNLKNDLVMTGWAIKIDGIINRIQDIKLKEKLEKECEEIWNKWYEKVQKEQLTKDNLAIMDALIGALSKQ

pLDDT: mean 91.33, std 7.88, range [55.03, 97.25]

Foldseek 3Di:
DQVVLVVVLVVLVVVLVVLLPDQDDPVSVVSLVVSVVVNVVSLVVHPPPVVSVVSVVVNVVSVVSVVVRCCVRQVDPVNVVVVVVVVVVVVVD

Organism: NCBI:txid157691

Secondary structure (DSSP, 8-state):
-HHHHHHHHHHHHHHHHHHHHSPP-HHHHHHHHHHHHHHHHHHTT---HHHHHHHHHHHHHHHHHHHHHHHHHTS-HHHHHHHHHHHHHHTT-

=== Feature glossary ===
Reading guide. The protein is described through the following features:

Foldseek 3Di. A 3Di character summarizes, for each residue, the relative orientation of the Cα frame of its nearest spatial neighbor. Because it encodes fold topology rather than chemistry, 3Di alignments detect remote structural similarity that sequence alignment misses.

Contact-map, Ramachandran, and PAE plots. Plot images: a contact map (which residues are close in 3D, as an N×N binary image), a Ramachandran scatter (backbone torsion angles, revealing secondary-structure composition at a glance), and — for AlphaFold structures — a PAE heatmap (pairwise prediction confidence).

Radius of gyration, Cα contacts, bounding box. Radius of gyration (Rg) is the root-mean-square distance of Cα atoms from their centroid — a single number for overall size and compactness.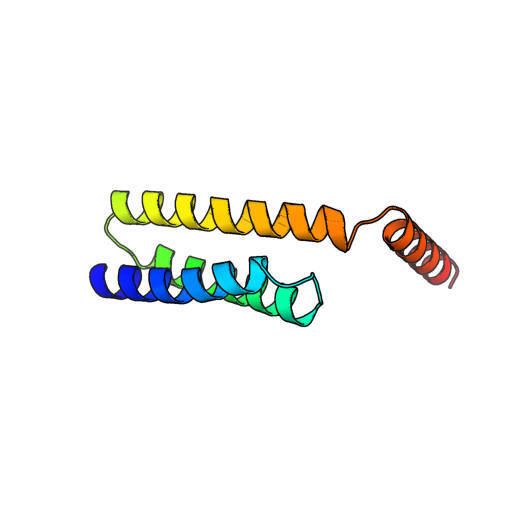 A globular domain of N residues has Rg ≈ 2.2·N^0.38 Å; an extended or disordered chain has a much larger Rg. The Cα contact count is the number of residue pairs whose Cα atoms are within 8 Å and are more than four positions apart in sequence — a standard proxy for tertiary packing density. The bounding box is the smallest axis-aligned box enclosing all Cα atoms.

Secondary structure (8-state, DSSP). Eight-state secondary structure (DSSP): H is the canonical α-helix, G the tighter 3₁₀-helix, I the wider π-helix; E/B are β-structure, T and S are turns and bends, and '-' is everything else. DSSP derives these from the pattern of main-chain N–H···O=C hydrogen bonds, not from the sequence.

B-factor. B-factor (Debye–Waller factor) reflects atomic displacement in the crystal lattice. It is an experimental observable (units Å²), not a prediction; low values mean the atom is pinned down, high values mean it moves or is heterogeneous across the crystal.

pLDDT. pLDDT is the predicted lDDT-Cα score: AlphaFold's confidence that the local environment of each residue (all inter-atomic distances within 15 Å) is correctly placed. It is a per-residue number between 0 and 100, with higher meaning more reliable.

Nearest PDB structures. Nearest PDB neighbors are the top structural matches found by Foldseek when searching this structure against the entire Protein Data Bank. Each hit reports a TM-score (0 to 1; >0.5 almost always implies the same fold) and an E-value.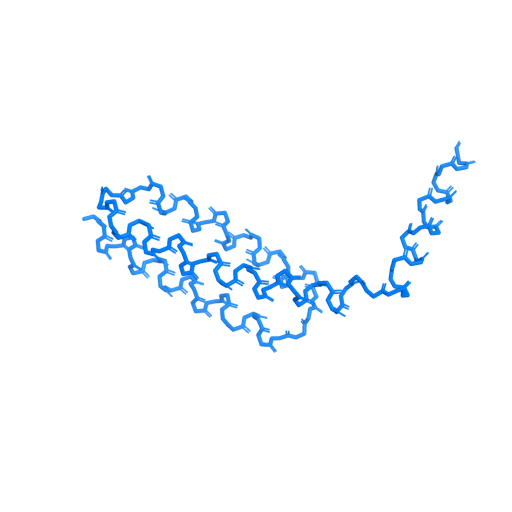 These are *structural* homologs — they may share no detectable sequence similarity.

Solvent-accessible surface area. Accessible surface area quantifies burial. A residue with SASA near zero is packed into the hydrophobic core; one with SASA >100 Å² sits on the surface. Computed here via the Shrake–Rupley numerical algorithm with a 1.4 Å probe.

Rendered structure images. Structure images are PyMOL renders from six orthogonal camera directions. Cartoon representation draws helices as coils and strands as arrows; sticks shows the backbone as bonds; surface shows the solvent-excluded envelope. Rainbow coloring maps sequence position to hue (blue→red, N→C); chain coloring assigns a distinct color per polypeptide.

Backbone torsions (φ/ψ). φ (phi) and ψ (psi) are the two rotatable backbone dihedrals per residue: φ is the C(i-1)–N–Cα–C torsion, ψ is the N–Cα–C–N(i+1) torsion, both in degrees on (−180°, 180°]. α-helical residues cluster near (−60°, −45°); β-strand residues near (−120°, +130°). A Ramachandran plot is simply a scatter of (φ, ψ) for every residue.

Predicted aligned error. Predicted Aligned Error (PAE) is an AlphaFold confidence matrix: entry (i, j) is the expected error in the position of residue j, in ångströms, when the prediction is superimposed on the true structure at residue i. Low PAE within a block of residues means that block is internally rigid and well-predicted; high PAE between two blocks means their relative placement is uncertain even if each block individually is confident.

mmCIF coordinates. Structure coordinates are given as an mmCIF _atom_site loop: one row per atom with element, residue name, chain id, sequence number, and x/y/z position in Å. Only the four main-chain atoms per residue are included here; side chains are omitted to keep the record compact.

InterPro / GO / CATH / organism. Database cross-references. InterPro integrates a dozen domain/family signature databases into unified entries with residue-range hits. GO terms attach function/process/location labels with evidence codes. CATH codes position the fold in a four-level structural taxonomy. Organism is the NCBI-taxonomy species name.

Secondary structure (3-state, P-SEA). SS3 is a coarse helix/strand/coil call (letters a/b/c) made by the P-SEA algorithm from inter-Cα distances and dihedrals. It is less detailed than DSSP but needs only Cα positions.

Sequence. Sequence gives the chain of amino acids in standard one-letter code (A=alanine, C=cysteine, …, Y=tyrosine), read N→C. It is the only feature that is directly encoded by the gene; all structural features are derived from the folded form of this sequence.